Protein AF-A0A7S2JA52-F1 (afdb_monomer)

Foldseek 3Di:
DDPPVVVVVVVVVVVVVVVVVVVVVVLVVVCPDPVSVVVVLVVLVVVLVVVVVVVVPDDPVVCVVCVVVVVVSVVSNVVSVVVVVVVVVVVVVVVVLVVCLVPDPFLVPDDDPDVVVSVVVCVVCPPVRVVVRLQVVLCSQQVDRDPVSSVCVVVVDRNHPNVVVVVVVVD

pLDDT: mean 76.07, std 10.71, range [39.34, 93.81]

Structure (mmCIF, N/CA/C/O backbone):
data_AF-A0A7S2JA52-F1
#
_entry.id   AF-A0A7S2JA52-F1
#
loop_
_atom_site.group_PDB
_atom_site.id
_atom_site.type_symbol
_atom_site.label_atom_id
_atom_site.label_alt_id
_atom_site.label_comp_id
_atom_site.label_asym_id
_atom_site.label_entity_id
_atom_site.label_seq_id
_atom_site.pdbx_PDB_ins_code
_atom_site.Cartn_x
_atom_site.Cartn_y
_atom_site.Cartn_z
_atom_site.occupancy
_atom_site.B_iso_or_equiv
_atom_site.auth_seq_id
_atom_site.auth_comp_id
_atom_site.auth_asym_id
_atom_site.auth_atom_id
_atom_site.pdbx_PDB_model_num
ATOM 1 N N . GLY A 1 1 ? 44.136 6.779 -36.725 1.00 49.69 1 GLY A N 1
ATOM 2 C CA . GLY A 1 1 ? 43.195 5.666 -36.967 1.00 49.69 1 GLY A CA 1
ATOM 3 C C . GLY A 1 1 ? 42.962 4.954 -35.653 1.00 49.69 1 GLY A C 1
ATOM 4 O O . GLY A 1 1 ? 43.887 4.908 -34.865 1.00 49.69 1 GLY A O 1
ATOM 5 N N . LEU A 1 2 ? 41.787 4.449 -35.308 1.00 49.47 2 LEU A N 1
ATOM 6 C CA . LEU A 1 2 ? 40.484 4.461 -35.958 1.00 49.47 2 LEU A CA 1
ATOM 7 C C . LEU A 1 2 ? 39.514 5.189 -35.016 1.00 49.47 2 LEU A C 1
ATOM 9 O O . LEU A 1 2 ? 39.584 5.008 -33.803 1.00 49.47 2 LEU A O 1
ATOM 13 N N . TRP A 1 3 ? 38.619 6.006 -35.565 1.00 56.12 3 TRP A N 1
ATOM 14 C CA . TRP A 1 3 ? 37.449 6.476 -34.826 1.00 56.12 3 TRP A CA 1
ATOM 15 C C . TRP A 1 3 ? 36.644 5.220 -34.478 1.00 56.12 3 TRP A C 1
ATOM 17 O O . TRP A 1 3 ? 36.189 4.545 -35.396 1.00 56.12 3 TRP A O 1
ATOM 27 N N . ASN A 1 4 ? 36.579 4.828 -33.202 1.00 66.44 4 ASN A N 1
ATOM 28 C CA . ASN A 1 4 ? 35.824 3.647 -32.797 1.00 66.44 4 ASN A CA 1
ATOM 29 C C . ASN A 1 4 ? 34.347 4.055 -32.657 1.00 66.44 4 ASN A C 1
ATOM 31 O O . ASN A 1 4 ? 34.008 4.730 -31.681 1.00 66.44 4 ASN A O 1
ATOM 35 N N . PRO A 1 5 ? 33.469 3.705 -33.616 1.00 59.00 5 PRO A N 1
ATOM 36 C CA . PRO A 1 5 ? 32.084 4.172 -33.630 1.00 59.00 5 PRO A CA 1
ATOM 37 C C . PRO A 1 5 ? 31.275 3.689 -32.417 1.00 59.00 5 PRO A C 1
ATOM 39 O O . PRO A 1 5 ? 30.246 4.280 -32.102 1.00 59.00 5 PRO A O 1
ATOM 42 N N . THR A 1 6 ? 31.749 2.673 -31.686 1.00 60.12 6 THR A N 1
ATOM 43 C CA . THR A 1 6 ? 31.086 2.192 -30.467 1.00 60.12 6 THR A CA 1
ATOM 44 C C . THR A 1 6 ? 31.236 3.160 -29.289 1.00 60.12 6 THR A C 1
ATOM 46 O O . THR A 1 6 ? 30.323 3.274 -28.478 1.00 60.12 6 THR A O 1
ATOM 49 N N . ALA A 1 7 ? 32.327 3.933 -29.221 1.00 59.06 7 ALA A N 1
ATOM 50 C CA . ALA A 1 7 ? 32.588 4.842 -28.100 1.00 59.06 7 ALA A CA 1
ATOM 51 C C . ALA A 1 7 ? 31.608 6.031 -28.050 1.00 59.06 7 ALA A C 1
ATOM 53 O O . ALA A 1 7 ? 31.207 6.467 -26.973 1.00 59.06 7 ALA A O 1
ATOM 54 N N . GLY A 1 8 ? 31.180 6.534 -29.214 1.00 59.50 8 GLY A N 1
ATOM 55 C CA . GLY A 1 8 ? 30.131 7.556 -29.287 1.00 59.50 8 GLY A CA 1
ATOM 56 C C . GLY A 1 8 ? 28.759 7.006 -28.890 1.00 59.50 8 GLY A C 1
ATOM 57 O O . GLY A 1 8 ? 27.967 7.703 -28.260 1.00 59.50 8 GLY A O 1
ATOM 58 N N . PHE A 1 9 ? 28.499 5.737 -29.204 1.00 58.31 9 PHE A N 1
ATOM 59 C CA . PHE A 1 9 ? 27.229 5.074 -28.919 1.00 58.31 9 PHE A CA 1
ATOM 60 C C . PHE A 1 9 ? 27.025 4.816 -27.416 1.00 58.31 9 PHE A C 1
ATOM 62 O O . PHE A 1 9 ? 25.935 5.050 -26.889 1.00 58.31 9 PHE A O 1
ATOM 69 N N . ASP A 1 10 ? 28.083 4.428 -26.700 1.00 64.25 10 ASP A N 1
ATOM 70 C CA . ASP A 1 10 ? 28.041 4.228 -25.246 1.00 64.25 10 ASP A CA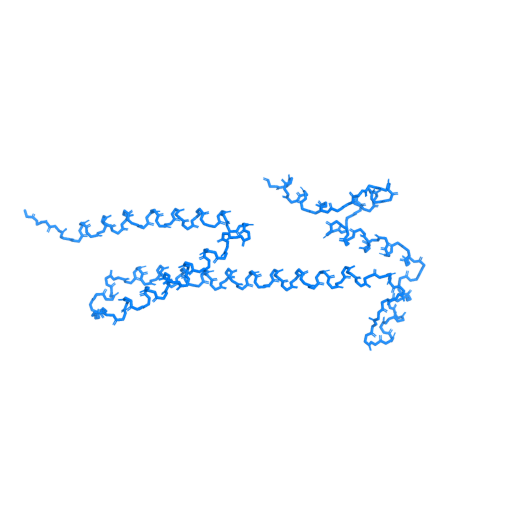 1
ATOM 71 C C . ASP A 1 10 ? 27.889 5.549 -24.474 1.00 64.25 10 ASP A C 1
ATOM 73 O O . ASP A 1 10 ? 27.152 5.612 -23.486 1.00 64.25 10 ASP A O 1
ATOM 77 N N . PHE A 1 11 ? 28.508 6.633 -24.956 1.00 69.56 11 PHE A N 1
ATOM 78 C CA . PHE A 1 11 ? 28.350 7.964 -24.362 1.00 69.56 11 PHE A CA 1
ATOM 79 C C . PHE A 1 11 ? 26.907 8.466 -24.473 1.00 69.56 11 PHE A C 1
ATOM 81 O O . PHE A 1 11 ? 26.322 8.919 -23.490 1.00 69.56 11 PHE A O 1
ATOM 88 N N . VAL A 1 12 ? 26.302 8.321 -25.655 1.00 66.44 12 VAL A N 1
ATOM 89 C CA . VAL A 1 12 ? 24.903 8.690 -25.899 1.00 66.44 12 VAL A CA 1
ATOM 90 C C . VAL A 1 12 ? 23.968 7.901 -24.974 1.00 66.44 12 VAL A C 1
ATOM 92 O O . VAL A 1 12 ? 23.107 8.493 -24.326 1.00 66.44 12 VAL A O 1
ATOM 95 N N . ARG A 1 13 ? 24.173 6.585 -24.822 1.00 65.75 13 ARG A N 1
ATOM 96 C CA . ARG A 1 13 ? 23.375 5.751 -23.904 1.00 65.75 13 ARG A CA 1
ATOM 97 C C . ARG A 1 13 ? 23.489 6.209 -22.449 1.00 65.75 13 ARG A C 1
ATOM 99 O O . ARG A 1 13 ? 22.467 6.324 -21.776 1.00 65.75 13 ARG A O 1
ATOM 106 N N . LEU A 1 14 ? 24.694 6.512 -21.969 1.00 70.88 14 LEU A N 1
ATOM 107 C CA . LEU A 1 14 ? 24.919 6.925 -20.580 1.00 70.88 14 LEU A CA 1
ATOM 108 C C . LEU A 1 14 ? 24.287 8.294 -20.269 1.00 70.88 14 LEU A C 1
ATOM 110 O O . LEU A 1 14 ? 23.678 8.469 -19.212 1.00 70.88 14 LEU A O 1
ATOM 114 N N . VAL A 1 15 ? 24.361 9.232 -21.220 1.00 75.31 15 VAL A N 1
ATOM 115 C CA . VAL A 1 15 ? 23.763 10.572 -21.107 1.00 75.31 15 VAL A CA 1
ATOM 116 C C . VAL A 1 15 ? 22.238 10.517 -21.006 1.00 75.31 15 VAL A C 1
ATOM 118 O O . VAL A 1 15 ? 21.668 11.323 -20.279 1.00 75.31 15 VAL A O 1
ATOM 121 N N . TYR A 1 16 ? 21.569 9.571 -21.671 1.00 73.06 16 TYR A N 1
ATOM 122 C CA . TYR A 1 16 ? 20.110 9.423 -21.573 1.00 73.06 16 TYR A CA 1
ATOM 123 C C . TYR A 1 16 ? 19.657 8.529 -20.414 1.00 73.06 16 TYR A C 1
ATOM 125 O O . TYR A 1 16 ? 18.567 8.728 -19.877 1.00 73.06 16 TYR A O 1
ATOM 133 N N . PHE A 1 17 ? 20.486 7.576 -19.985 1.00 71.19 17 PHE A N 1
ATOM 134 C CA . PHE A 1 17 ? 20.130 6.638 -18.921 1.00 71.19 17 PHE A CA 1
ATOM 135 C C . PHE A 1 17 ? 20.120 7.291 -17.531 1.00 71.19 17 PHE A C 1
ATOM 137 O O . PHE A 1 17 ? 19.204 7.058 -16.745 1.00 71.19 17 PHE A O 1
ATOM 144 N N . ILE A 1 18 ? 21.096 8.154 -17.228 1.00 75.94 18 ILE A N 1
ATOM 145 C CA . ILE A 1 18 ? 21.203 8.812 -15.912 1.00 75.94 18 ILE A CA 1
ATOM 146 C C . ILE A 1 18 ? 19.999 9.736 -15.617 1.00 75.94 18 ILE A C 1
ATOM 148 O O . ILE A 1 18 ? 19.404 9.597 -14.546 1.00 75.94 18 ILE A O 1
ATOM 152 N N . PRO A 1 19 ? 19.569 10.633 -16.530 1.00 78.31 19 PRO A N 1
ATOM 153 C CA . PRO A 1 19 ? 18.384 11.466 -16.323 1.00 78.31 19 PRO A CA 1
ATOM 154 C C . PRO A 1 19 ? 17.100 10.647 -16.214 1.00 78.31 19 PRO A C 1
ATOM 156 O O . PRO A 1 19 ? 16.217 11.003 -15.440 1.00 78.31 19 PRO A O 1
ATOM 159 N N . LEU A 1 20 ? 17.001 9.542 -16.960 1.00 74.69 20 LEU A N 1
ATOM 160 C CA . LEU A 1 20 ? 15.853 8.643 -16.902 1.00 74.69 20 LEU A CA 1
ATOM 161 C C . LEU A 1 20 ? 15.745 7.977 -15.522 1.00 74.69 20 LEU A C 1
ATOM 163 O O . LEU A 1 20 ? 14.675 7.975 -14.919 1.00 74.69 20 LEU A O 1
ATOM 167 N N . MET A 1 21 ? 16.861 7.482 -14.982 1.00 75.12 21 MET A N 1
ATOM 168 C CA . MET A 1 21 ? 16.917 6.922 -13.628 1.00 75.12 21 MET A CA 1
ATOM 169 C C . MET A 1 21 ? 16.610 7.974 -12.554 1.00 75.12 21 MET A C 1
ATOM 171 O O . MET A 1 21 ? 1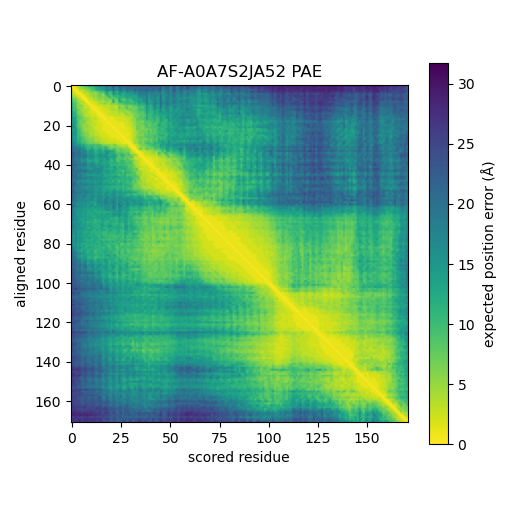5.863 7.696 -11.616 1.00 75.12 21 MET A O 1
ATOM 175 N N . ALA A 1 22 ? 17.133 9.195 -12.704 1.00 77.31 22 ALA A N 1
ATOM 176 C CA . ALA A 1 22 ? 16.831 10.304 -11.800 1.00 77.31 22 ALA A CA 1
ATOM 177 C C . ALA A 1 22 ? 15.343 10.690 -11.843 1.00 77.31 22 ALA A C 1
ATOM 179 O O . ALA A 1 22 ? 14.736 10.927 -10.800 1.00 77.31 22 ALA A O 1
ATOM 180 N N . LEU A 1 23 ? 14.731 10.691 -13.031 1.00 78.75 23 LEU A N 1
ATOM 181 C CA . LEU A 1 23 ? 13.297 10.904 -13.196 1.00 78.75 23 LEU A CA 1
ATOM 182 C C . LEU A 1 23 ? 12.495 9.810 -12.485 1.00 78.75 23 LEU A C 1
ATOM 184 O O . LEU A 1 23 ? 11.584 10.139 -11.735 1.00 78.75 23 LEU A O 1
ATOM 188 N N . PHE A 1 24 ? 12.849 8.531 -12.644 1.00 70.69 24 PHE A N 1
ATOM 189 C CA . PHE A 1 24 ? 12.175 7.438 -11.932 1.00 70.69 24 PHE A CA 1
ATOM 190 C C . PHE A 1 24 ? 12.294 7.559 -10.409 1.00 70.69 24 PHE A C 1
ATOM 192 O O . PHE A 1 24 ? 11.301 7.362 -9.710 1.00 70.69 24 PHE A O 1
ATOM 199 N N . ALA A 1 25 ? 13.462 7.945 -9.892 1.00 73.75 25 ALA A N 1
ATOM 200 C CA . ALA A 1 25 ? 13.648 8.192 -8.463 1.00 73.75 25 ALA A CA 1
ATOM 201 C C . ALA A 1 25 ? 12.771 9.352 -7.960 1.00 73.75 25 ALA A C 1
ATOM 203 O O . ALA A 1 25 ? 12.152 9.251 -6.902 1.00 73.75 25 ALA A O 1
ATOM 204 N N . LEU A 1 26 ? 12.654 10.433 -8.737 1.00 78.00 26 LEU A N 1
ATOM 205 C CA . LEU A 1 26 ? 11.757 11.543 -8.412 1.00 78.00 26 LEU A CA 1
ATOM 206 C C . LEU A 1 26 ? 10.289 11.105 -8.451 1.00 78.00 26 LEU A C 1
ATOM 208 O O . LEU A 1 26 ? 9.542 11.390 -7.520 1.00 78.00 26 LEU A O 1
ATOM 212 N N . LEU A 1 27 ? 9.871 10.369 -9.482 1.00 70.06 27 LEU A N 1
ATOM 213 C CA . LEU A 1 27 ? 8.505 9.852 -9.587 1.00 70.06 27 LEU A CA 1
ATOM 214 C C . LEU A 1 27 ? 8.156 8.903 -8.431 1.00 70.06 27 LEU A C 1
ATOM 216 O O . LEU A 1 27 ? 7.028 8.952 -7.947 1.00 70.06 27 LEU A O 1
ATOM 220 N N . TRP A 1 28 ? 9.117 8.115 -7.939 1.00 69.25 28 TRP A N 1
ATOM 221 C CA . TRP A 1 28 ? 8.958 7.291 -6.737 1.00 69.25 28 TRP A CA 1
ATOM 222 C C . TRP A 1 28 ? 8.702 8.140 -5.483 1.00 69.25 28 TRP A C 1
ATOM 224 O O . TRP A 1 28 ? 7.764 7.866 -4.738 1.00 69.25 28 TRP A O 1
ATOM 234 N N . ILE A 1 29 ? 9.446 9.237 -5.295 1.00 73.12 29 ILE A N 1
ATOM 235 C CA . ILE A 1 29 ? 9.215 10.189 -4.190 1.00 73.12 29 ILE A CA 1
ATOM 236 C C . ILE A 1 29 ? 7.807 10.805 -4.283 1.00 73.12 29 ILE A C 1
ATOM 238 O O . ILE A 1 29 ? 7.113 10.956 -3.276 1.00 73.12 29 ILE A O 1
ATOM 242 N N . PHE A 1 30 ? 7.351 11.121 -5.497 1.00 68.31 30 PHE A N 1
ATOM 243 C CA . PHE A 1 30 ? 6.033 11.711 -5.733 1.00 68.31 30 PHE A CA 1
ATOM 244 C C . PHE A 1 30 ? 4.885 10.693 -5.798 1.00 68.31 30 PHE A C 1
ATOM 246 O O . PHE A 1 30 ? 3.727 11.107 -5.879 1.00 68.31 30 PHE A O 1
ATOM 253 N N . GLN A 1 31 ? 5.146 9.384 -5.721 1.00 64.69 31 GLN A N 1
ATOM 254 C CA . GLN A 1 31 ? 4.118 8.336 -5.803 1.00 64.69 31 GLN A CA 1
ATOM 255 C C . GLN A 1 31 ? 3.126 8.378 -4.627 1.00 64.69 31 GLN A C 1
ATOM 257 O O . GLN A 1 31 ? 1.993 7.914 -4.752 1.00 64.69 31 GLN A O 1
ATOM 262 N N . ASN A 1 32 ? 3.505 9.010 -3.511 1.00 62.22 32 ASN A N 1
ATOM 263 C CA . ASN A 1 32 ? 2.630 9.197 -2.353 1.00 62.22 32 ASN A CA 1
ATOM 264 C C . ASN A 1 32 ? 1.465 10.174 -2.589 1.00 62.22 32 ASN A C 1
ATOM 266 O O . ASN A 1 32 ? 0.566 10.273 -1.751 1.00 62.22 32 ASN A O 1
ATOM 270 N N . TRP A 1 33 ? 1.440 10.906 -3.707 1.00 72.12 33 TRP A N 1
ATOM 271 C CA . TRP A 1 33 ? 0.330 11.797 -4.039 1.00 72.12 33 TRP A CA 1
ATOM 272 C C . TRP A 1 33 ? -0.677 11.111 -4.976 1.00 72.12 33 TRP A C 1
ATOM 274 O O . TRP A 1 33 ? -0.354 10.494 -5.987 1.00 72.12 33 TRP A O 1
ATOM 284 N N . ARG A 1 34 ? -1.965 11.208 -4.628 1.00 62.25 34 ARG A N 1
ATOM 285 C CA . ARG A 1 34 ? -3.048 10.439 -5.272 1.00 62.25 34 ARG A CA 1
ATOM 286 C C . ARG A 1 34 ? -3.239 10.751 -6.766 1.00 62.25 34 ARG A C 1
ATOM 288 O O . ARG A 1 34 ? -3.695 9.891 -7.509 1.00 62.25 34 ARG A O 1
ATOM 295 N N . LEU A 1 35 ? -2.926 11.979 -7.186 1.00 62.31 35 LEU A N 1
ATOM 296 C CA . LEU A 1 35 ? -3.036 12.435 -8.579 1.00 62.31 35 LEU A CA 1
ATOM 297 C C . LEU A 1 35 ? -1.791 12.097 -9.406 1.00 62.31 35 LEU A C 1
ATOM 299 O O . LEU A 1 35 ? -1.906 11.780 -10.587 1.00 62.31 35 LEU A O 1
ATOM 303 N N . THR A 1 36 ? -0.609 12.128 -8.791 1.00 63.50 36 THR 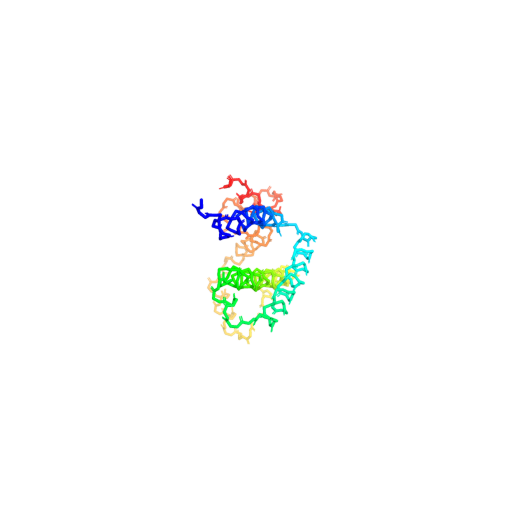A N 1
ATOM 304 C CA . THR A 1 36 ? 0.647 11.796 -9.468 1.00 63.50 36 THR A CA 1
ATOM 305 C C . THR A 1 36 ? 0.728 10.303 -9.756 1.00 63.50 36 THR A C 1
ATOM 307 O O . THR A 1 36 ? 1.148 9.949 -10.850 1.00 63.50 36 THR A O 1
ATOM 310 N N . SER A 1 37 ? 0.241 9.424 -8.869 1.00 64.31 37 SER A N 1
ATOM 311 C CA . SER A 1 37 ? 0.274 7.973 -9.122 1.00 64.31 37 SER A CA 1
ATOM 312 C C . SER A 1 37 ? -0.520 7.561 -10.367 1.00 64.31 37 SER A C 1
ATOM 314 O O . SER A 1 37 ? -0.086 6.696 -11.120 1.00 64.31 37 SER A O 1
ATOM 316 N N . LEU A 1 38 ? -1.641 8.231 -10.647 1.00 66.38 38 LEU A N 1
ATOM 317 C CA . LEU A 1 38 ? -2.489 7.939 -11.803 1.00 66.38 38 LEU A CA 1
ATOM 318 C C . LEU A 1 38 ? -1.813 8.368 -13.115 1.00 66.38 38 LEU A C 1
ATOM 320 O O . LEU A 1 38 ? -1.800 7.614 -14.087 1.00 66.38 38 LEU A O 1
ATOM 324 N N . VAL A 1 39 ? -1.183 9.547 -13.124 1.00 69.19 39 VAL A N 1
ATOM 325 C CA . VAL A 1 39 ? -0.418 10.054 -14.276 1.00 69.19 39 VAL A CA 1
ATOM 326 C C . VAL A 1 39 ? 0.844 9.219 -14.512 1.00 69.19 39 VAL A C 1
ATOM 328 O O . VAL A 1 39 ? 1.140 8.880 -15.655 1.00 69.19 39 VAL A O 1
ATOM 331 N N . ILE A 1 40 ? 1.546 8.832 -13.444 1.00 68.94 40 ILE A N 1
ATOM 332 C CA . ILE A 1 40 ? 2.739 7.973 -13.493 1.00 68.94 40 ILE A CA 1
ATOM 333 C C . ILE A 1 40 ? 2.385 6.575 -14.008 1.00 68.94 40 ILE A C 1
ATOM 335 O O . ILE A 1 40 ? 3.087 6.036 -14.861 1.00 68.94 40 ILE A O 1
ATOM 339 N N . ASN A 1 41 ? 1.270 5.996 -13.560 1.00 68.38 41 ASN A N 1
ATOM 340 C CA . ASN A 1 41 ? 0.842 4.686 -14.047 1.00 68.38 41 ASN A CA 1
ATOM 341 C C . ASN A 1 41 ? 0.413 4.748 -15.517 1.00 68.38 41 ASN A C 1
ATOM 343 O O . ASN A 1 41 ? 0.750 3.851 -16.286 1.00 68.38 41 ASN A O 1
ATOM 347 N N . SER A 1 42 ? -0.256 5.827 -15.928 1.00 69.19 42 SER A N 1
ATOM 348 C CA . SER A 1 42 ? -0.661 6.035 -17.325 1.00 69.19 42 SER A CA 1
ATOM 349 C C . SER A 1 42 ? 0.548 6.195 -18.252 1.00 69.19 42 SER A C 1
ATOM 351 O O . SER A 1 42 ? 0.597 5.591 -19.325 1.00 69.19 42 SER A O 1
ATOM 353 N N . SER A 1 43 ? 1.554 6.969 -17.830 1.00 69.94 43 SER A N 1
ATOM 354 C CA . SER A 1 43 ? 2.786 7.142 -18.602 1.00 69.94 43 SER A CA 1
ATOM 355 C C . SER A 1 43 ? 3.620 5.861 -18.633 1.00 69.94 43 SER A C 1
ATOM 357 O O . SER A 1 43 ? 4.155 5.528 -19.686 1.00 69.94 43 SER A O 1
ATOM 359 N N . GLY A 1 44 ? 3.659 5.088 -17.542 1.00 70.12 44 GLY A N 1
ATOM 360 C CA . GLY A 1 44 ? 4.322 3.783 -17.479 1.00 70.12 44 GLY A CA 1
ATOM 361 C C . GLY A 1 44 ? 3.766 2.770 -18.485 1.00 70.12 44 GLY A C 1
ATOM 362 O O . GLY A 1 44 ? 4.538 2.129 -19.202 1.00 70.12 44 GLY A O 1
ATOM 363 N N . VAL A 1 45 ? 2.439 2.674 -18.614 1.00 68.88 45 VAL A N 1
ATOM 364 C CA . VAL A 1 45 ? 1.779 1.794 -19.600 1.00 68.88 45 VAL A CA 1
ATOM 365 C C . VAL A 1 45 ? 2.086 2.229 -21.032 1.00 68.88 45 VAL A C 1
ATOM 367 O O . VAL A 1 45 ? 2.427 1.398 -21.875 1.00 68.88 45 VAL A O 1
ATOM 370 N N . PHE A 1 46 ? 2.009 3.530 -21.316 1.00 72.00 46 PHE A N 1
ATOM 371 C CA . PHE A 1 46 ? 2.284 4.054 -22.654 1.00 72.00 46 PHE A CA 1
ATOM 372 C C . PHE A 1 46 ? 3.749 3.833 -23.060 1.00 72.00 46 PHE A C 1
ATOM 374 O O . PHE A 1 46 ? 4.042 3.346 -24.151 1.00 72.00 46 PHE A O 1
ATOM 381 N N . SER A 1 47 ? 4.660 4.127 -22.134 1.00 71.62 47 SER A N 1
ATOM 382 C CA . SER A 1 47 ? 6.106 3.977 -22.282 1.00 71.62 47 SER A CA 1
ATOM 383 C C . SER A 1 47 ? 6.486 2.509 -22.537 1.00 71.62 47 SER A C 1
ATOM 385 O O . SER A 1 47 ? 7.154 2.199 -23.523 1.00 71.62 47 SER A O 1
ATOM 387 N N . SER A 1 48 ? 5.983 1.579 -21.714 1.00 68.00 48 SER A N 1
ATOM 388 C CA . SER A 1 48 ? 6.272 0.139 -21.846 1.00 68.00 48 SER A CA 1
ATOM 389 C C . SER A 1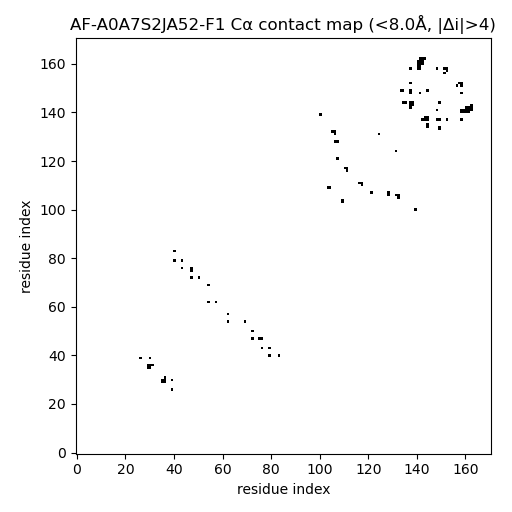 48 ? 5.687 -0.477 -23.120 1.00 68.00 48 SER A C 1
ATOM 391 O O . SER A 1 48 ? 6.347 -1.285 -23.775 1.00 68.00 48 SER A O 1
ATOM 393 N N . SER A 1 49 ? 4.493 -0.042 -23.528 1.00 71.75 49 SER A N 1
ATOM 394 C CA . SER A 1 49 ? 3.866 -0.481 -24.781 1.00 71.75 49 SER A CA 1
ATOM 395 C C . SER A 1 49 ? 4.657 -0.012 -26.007 1.00 71.75 49 SER A C 1
ATOM 397 O O . SER A 1 49 ? 4.889 -0.790 -26.932 1.00 71.75 49 SER A O 1
ATOM 399 N N . PHE A 1 50 ? 5.133 1.238 -26.004 1.00 72.38 50 PHE A N 1
ATOM 400 C CA . PHE A 1 50 ? 5.964 1.780 -27.082 1.00 72.38 50 PHE A CA 1
ATOM 401 C C . PHE A 1 50 ? 7.320 1.061 -27.188 1.00 72.38 50 PHE A C 1
ATOM 403 O O . PHE A 1 50 ? 7.797 0.767 -28.289 1.00 72.38 50 PHE A O 1
ATOM 410 N N . ALA A 1 51 ? 7.920 0.707 -26.050 1.00 67.12 51 ALA A N 1
ATOM 411 C CA . ALA A 1 51 ? 9.163 -0.053 -26.013 1.00 67.12 51 ALA A CA 1
ATOM 412 C C . ALA A 1 51 ? 8.997 -1.457 -26.612 1.00 67.12 51 ALA A C 1
ATOM 414 O O . ALA A 1 51 ? 9.785 -1.848 -27.469 1.00 67.12 51 ALA A O 1
ATOM 415 N N . LEU A 1 52 ? 7.932 -2.179 -26.252 1.00 65.69 52 LEU A N 1
ATOM 416 C CA . LEU A 1 52 ? 7.647 -3.498 -26.822 1.00 65.69 52 LEU A CA 1
ATOM 417 C C . LEU A 1 52 ? 7.480 -3.434 -28.343 1.00 65.69 52 LEU A C 1
ATOM 419 O O . LEU A 1 52 ? 8.123 -4.203 -29.056 1.00 65.69 52 LEU A O 1
ATOM 423 N N . VAL A 1 53 ? 6.704 -2.475 -28.856 1.00 74.94 53 VAL A N 1
ATOM 424 C CA . VAL A 1 53 ? 6.518 -2.301 -30.307 1.00 74.94 53 VAL A CA 1
ATOM 425 C C . VAL A 1 53 ? 7.845 -1.993 -30.999 1.00 74.94 53 VAL A C 1
ATOM 427 O O . VAL A 1 53 ? 8.159 -2.615 -32.012 1.00 74.94 53 VAL A O 1
ATOM 430 N N . SER A 1 54 ? 8.667 -1.105 -30.438 1.00 68.00 54 SER A N 1
ATOM 431 C CA . SER A 1 54 ? 9.959 -0.766 -31.051 1.00 68.00 54 SER A CA 1
ATOM 432 C C . SER A 1 54 ? 10.960 -1.926 -31.050 1.00 68.00 54 SER A C 1
ATOM 434 O O . SER A 1 54 ? 11.761 -2.014 -31.972 1.00 68.00 54 SER A O 1
ATOM 436 N N . THR A 1 55 ? 10.882 -2.867 -30.101 1.00 68.62 55 THR A N 1
ATOM 437 C CA . THR A 1 55 ? 11.734 -4.074 -30.122 1.00 68.62 55 THR A CA 1
ATOM 438 C C . THR A 1 55 ? 11.335 -5.101 -31.186 1.00 68.62 55 THR A C 1
ATOM 440 O O . THR A 1 55 ? 12.162 -5.925 -31.571 1.00 68.62 55 THR A O 1
ATOM 443 N N . THR A 1 56 ? 10.099 -5.058 -31.704 1.00 68.25 56 THR A N 1
ATOM 444 C CA . THR A 1 56 ? 9.642 -6.005 -32.744 1.00 68.25 56 THR A CA 1
ATOM 445 C C . THR A 1 56 ? 10.185 -5.705 -34.140 1.00 68.25 56 THR A C 1
ATOM 447 O O . THR A 1 56 ? 10.107 -6.563 -35.016 1.00 68.25 56 THR A O 1
ATOM 450 N N . THR A 1 57 ? 10.756 -4.518 -34.358 1.00 75.12 57 THR A N 1
ATOM 451 C CA . THR A 1 57 ? 11.304 -4.108 -35.660 1.00 75.12 57 THR A CA 1
ATOM 452 C C . THR A 1 57 ? 12.805 -4.360 -35.796 1.00 75.12 57 THR A C 1
ATOM 454 O O . THR A 1 57 ? 13.381 -4.028 -36.828 1.00 75.12 57 THR A O 1
ATOM 457 N N . TRP A 1 58 ? 13.454 -4.929 -34.776 1.00 73.50 58 TRP A N 1
ATOM 458 C CA . TRP A 1 58 ? 14.905 -5.108 -34.757 1.00 73.50 58 TRP A CA 1
ATOM 459 C C . TRP A 1 58 ? 15.335 -6.419 -35.412 1.00 73.50 58 TRP A C 1
ATOM 461 O O . TRP A 1 58 ? 14.749 -7.478 -35.177 1.00 73.50 58 TRP A O 1
ATOM 471 N N . GLU A 1 59 ? 16.411 -6.367 -36.197 1.00 80.75 59 GLU A N 1
ATOM 472 C CA . GLU A 1 59 ? 17.065 -7.575 -36.690 1.00 80.75 59 GLU A CA 1
ATOM 473 C C . GLU A 1 59 ? 17.778 -8.316 -35.542 1.00 80.75 59 GLU A C 1
ATOM 475 O O . GLU A 1 59 ? 18.148 -7.743 -34.515 1.00 80.75 59 GLU A O 1
ATOM 480 N N . LYS A 1 60 ? 18.006 -9.629 -35.697 1.00 72.62 60 LYS A N 1
ATOM 481 C CA . LYS A 1 60 ? 18.580 -10.479 -34.630 1.00 72.62 60 LYS A CA 1
ATOM 482 C C . LYS A 1 60 ? 19.949 -9.994 -34.126 1.00 72.62 60 LYS A C 1
ATOM 484 O O . LYS A 1 60 ? 20.264 -10.198 -32.956 1.00 72.62 60 LYS A O 1
ATOM 489 N N . ALA A 1 61 ? 20.752 -9.379 -34.996 1.00 67.00 61 ALA A N 1
ATOM 490 C CA . ALA A 1 61 ? 22.058 -8.824 -34.640 1.00 67.00 61 ALA A CA 1
ATOM 491 C C . ALA A 1 61 ? 21.933 -7.581 -33.739 1.00 67.00 61 ALA A C 1
ATOM 493 O O . ALA A 1 61 ? 22.694 -7.434 -32.781 1.00 67.00 61 ALA A O 1
ATOM 494 N N . ASP A 1 62 ? 20.916 -6.751 -33.977 1.00 73.75 62 ASP A N 1
ATOM 495 C CA . ASP A 1 62 ? 20.633 -5.565 -33.169 1.00 73.75 62 ASP A CA 1
ATOM 496 C C . ASP A 1 62 ? 20.073 -5.935 -31.794 1.00 73.75 62 ASP A C 1
ATOM 498 O O . ASP A 1 62 ? 20.326 -5.241 -30.809 1.00 73.75 62 ASP A O 1
ATOM 502 N N . LEU A 1 63 ? 19.373 -7.066 -31.683 1.00 70.62 63 LEU A N 1
ATOM 503 C CA . LEU A 1 63 ? 18.815 -7.525 -30.412 1.00 70.62 63 LEU A CA 1
ATOM 504 C C . LEU A 1 63 ? 19.903 -7.761 -29.350 1.00 70.62 63 LEU A C 1
ATOM 506 O O . LEU A 1 63 ? 19.749 -7.328 -28.210 1.00 70.62 63 LEU A O 1
ATOM 510 N N . LEU A 1 64 ? 21.024 -8.395 -29.722 1.00 76.12 64 LEU A N 1
ATOM 511 C CA . LEU A 1 64 ? 22.128 -8.680 -28.794 1.00 76.12 64 LEU A CA 1
ATOM 512 C C . LEU A 1 64 ? 22.809 -7.398 -28.299 1.00 76.12 64 LEU A C 1
ATOM 514 O O . LEU A 1 64 ? 23.094 -7.273 -27.108 1.00 76.12 64 LEU A O 1
ATOM 518 N N . LEU A 1 65 ? 23.016 -6.419 -29.186 1.00 80.38 65 LEU A N 1
ATOM 519 C CA . LEU A 1 65 ? 23.649 -5.139 -28.844 1.00 80.38 65 LEU A CA 1
ATOM 520 C C . LEU A 1 65 ? 22.762 -4.253 -27.949 1.00 80.38 65 LEU A C 1
ATOM 522 O O . LEU A 1 65 ? 23.239 -3.312 -27.303 1.00 80.38 65 LEU A O 1
ATOM 526 N N . ASN A 1 66 ? 21.459 -4.533 -27.926 1.00 76.62 66 ASN A N 1
ATOM 527 C CA . ASN A 1 66 ? 20.459 -3.787 -27.176 1.00 76.62 66 ASN A CA 1
ATOM 528 C C . ASN A 1 66 ? 19.834 -4.587 -26.015 1.00 76.62 66 ASN A C 1
ATOM 530 O O . ASN A 1 66 ? 18.911 -4.092 -25.366 1.00 76.62 66 ASN A O 1
ATOM 534 N N . LEU A 1 67 ? 20.362 -5.771 -25.684 1.00 77.69 67 LEU A N 1
ATOM 535 C CA . LEU A 1 67 ? 19.937 -6.560 -24.518 1.00 77.69 67 LEU A CA 1
ATOM 536 C C . LEU A 1 67 ? 19.842 -5.748 -23.210 1.00 77.69 67 LEU A C 1
ATOM 538 O O . LEU A 1 67 ? 18.845 -5.911 -22.507 1.00 77.69 67 LEU A O 1
ATOM 542 N N . PRO A 1 68 ? 20.788 -4.841 -22.873 1.00 77.38 68 PRO A N 1
ATOM 543 C CA . PRO A 1 68 ? 20.678 -4.027 -21.659 1.00 77.38 68 PRO A CA 1
ATOM 544 C C . PRO A 1 68 ? 19.444 -3.121 -21.654 1.00 77.38 68 PRO A C 1
ATOM 546 O O . PRO A 1 68 ? 18.814 -2.932 -20.616 1.00 77.38 68 PRO A O 1
ATOM 549 N N . PHE A 1 69 ? 19.074 -2.588 -22.821 1.00 75.81 69 PHE A N 1
ATOM 550 C CA . PHE A 1 69 ? 17.885 -1.758 -22.974 1.00 75.81 69 PHE A CA 1
ATOM 551 C C . PHE A 1 69 ? 16.621 -2.596 -22.774 1.00 75.81 69 PHE A C 1
ATOM 553 O O . PHE A 1 69 ? 15.782 -2.242 -21.951 1.00 75.81 69 PHE A O 1
ATOM 560 N N . VAL A 1 70 ? 16.525 -3.750 -23.444 1.00 77.81 70 VAL A N 1
ATOM 561 C CA . VAL A 1 70 ? 15.397 -4.687 -23.286 1.00 77.81 70 VAL A CA 1
ATOM 562 C C . VAL A 1 70 ? 15.244 -5.128 -21.827 1.00 77.81 70 VAL A C 1
ATOM 564 O O . VAL A 1 70 ? 14.137 -5.109 -21.291 1.00 77.81 70 VAL A O 1
ATOM 567 N N . TYR A 1 71 ? 16.350 -5.463 -21.157 1.00 78.94 71 TYR A N 1
ATOM 568 C CA . TYR A 1 71 ? 16.348 -5.848 -19.746 1.00 78.94 71 TYR A CA 1
ATOM 569 C C . TYR A 1 71 ? 15.872 -4.708 -18.841 1.00 78.94 71 TYR A C 1
ATOM 571 O O . TYR A 1 71 ? 15.005 -4.918 -17.995 1.00 78.94 71 TYR A O 1
ATOM 579 N N . SER A 1 72 ? 16.386 -3.490 -19.046 1.00 76.56 72 SER A N 1
ATOM 580 C CA . SER A 1 72 ? 15.956 -2.311 -18.288 1.00 76.56 72 SER A CA 1
ATOM 581 C C . SER A 1 72 ? 14.450 -2.081 -18.416 1.00 76.56 72 SER A C 1
ATOM 583 O O . SER A 1 72 ? 13.780 -1.837 -17.417 1.00 76.56 72 SER A O 1
ATOM 585 N N . TRP A 1 73 ? 13.902 -2.205 -19.626 1.00 77.31 73 TRP A N 1
ATOM 586 C CA . TRP A 1 73 ? 12.465 -2.072 -19.860 1.00 77.31 73 TRP A CA 1
ATOM 587 C C . TRP A 1 73 ? 11.645 -3.174 -19.202 1.00 77.31 73 TRP A C 1
ATOM 589 O O . TRP A 1 73 ? 10.623 -2.880 -18.581 1.00 77.31 73 TRP A O 1
ATOM 599 N N . GLY A 1 74 ? 12.105 -4.424 -19.291 1.00 79.25 74 GLY A N 1
ATOM 600 C CA . GLY A 1 74 ? 11.479 -5.548 -18.600 1.00 79.25 74 GLY A CA 1
ATOM 601 C C . GLY A 1 74 ? 11.406 -5.317 -17.089 1.00 79.25 74 GLY A C 1
ATOM 602 O O . GLY A 1 74 ? 10.352 -5.505 -16.487 1.00 79.25 74 GLY A O 1
ATOM 603 N N . MET A 1 75 ? 12.487 -4.817 -16.484 1.00 78.88 75 MET A N 1
ATOM 604 C CA . MET A 1 75 ? 12.522 -4.482 -15.057 1.00 78.88 75 MET A CA 1
ATOM 605 C C . MET A 1 75 ? 11.554 -3.346 -14.703 1.00 78.88 75 MET A C 1
ATOM 607 O O . MET A 1 75 ? 10.819 -3.465 -13.723 1.00 78.88 75 MET A O 1
ATOM 611 N N . CYS A 1 76 ? 11.486 -2.281 -15.511 1.00 77.56 76 CYS A N 1
ATOM 612 C CA . CYS A 1 76 ? 10.508 -1.202 -15.320 1.00 77.56 76 CYS A CA 1
ATOM 613 C C . CYS A 1 76 ? 9.062 -1.714 -15.390 1.00 77.56 76 CYS A C 1
ATOM 615 O O . CYS A 1 76 ? 8.218 -1.294 -14.600 1.00 77.56 76 CYS A O 1
ATOM 617 N N . PHE A 1 77 ? 8.775 -2.637 -16.310 1.00 78.62 77 PHE A N 1
ATOM 618 C CA . PHE A 1 77 ? 7.450 -3.234 -16.453 1.00 78.62 77 PHE A CA 1
ATOM 619 C C . PHE A 1 77 ? 7.069 -4.099 -15.243 1.00 78.62 77 PHE A C 1
ATOM 621 O O . PHE A 1 77 ? 5.974 -3.955 -14.702 1.00 78.62 77 PHE A O 1
ATOM 628 N N . VAL A 1 78 ? 7.985 -4.946 -14.762 1.00 81.12 78 VAL A N 1
ATOM 629 C CA . VAL A 1 78 ? 7.767 -5.756 -13.550 1.00 81.12 78 VAL A CA 1
ATOM 630 C C . VAL A 1 78 ? 7.556 -4.869 -12.323 1.00 81.12 78 VAL A C 1
ATOM 632 O O . VAL A 1 78 ? 6.630 -5.106 -11.548 1.00 81.12 78 VAL A O 1
ATOM 635 N N . PHE A 1 79 ? 8.372 -3.823 -12.164 1.00 79.88 79 PHE A N 1
ATOM 636 C CA . PHE A 1 79 ? 8.203 -2.843 -11.092 1.00 79.88 79 PHE A CA 1
ATOM 637 C C . PHE A 1 79 ? 6.817 -2.186 -11.137 1.00 79.88 79 PHE A C 1
ATOM 639 O O . PHE A 1 79 ? 6.160 -2.072 -10.105 1.00 79.88 79 PHE A O 1
ATOM 646 N N . TRP A 1 80 ? 6.343 -1.807 -12.328 1.00 81.44 80 TRP A N 1
ATOM 647 C CA . TRP A 1 80 ? 5.010 -1.231 -12.500 1.00 81.44 80 TRP A CA 1
ATOM 648 C C . TRP A 1 80 ? 3.893 -2.197 -12.077 1.00 81.44 80 TRP A C 1
ATOM 650 O O . TRP A 1 80 ? 2.990 -1.789 -11.349 1.00 81.44 80 TRP A O 1
ATOM 660 N N . ILE A 1 81 ? 3.976 -3.480 -12.455 1.00 80.94 81 ILE A N 1
ATOM 661 C CA . ILE A 1 81 ? 3.006 -4.501 -12.016 1.00 80.94 81 ILE A CA 1
ATOM 662 C C . ILE A 1 81 ? 2.982 -4.602 -10.487 1.00 80.94 81 ILE A C 1
ATOM 664 O O . ILE A 1 81 ? 1.905 -4.620 -9.891 1.00 80.94 81 ILE A O 1
ATOM 668 N N . ALA A 1 82 ? 4.155 -4.656 -9.852 1.00 83.44 82 ALA A N 1
ATOM 669 C CA . ALA A 1 82 ? 4.256 -4.732 -8.397 1.00 83.44 82 ALA A CA 1
ATOM 670 C C . ALA A 1 82 ? 3.643 -3.492 -7.720 1.00 83.44 82 ALA A C 1
ATOM 672 O O . ALA A 1 82 ? 2.842 -3.622 -6.796 1.00 83.44 82 ALA A O 1
ATOM 673 N N . ALA A 1 83 ? 3.946 -2.297 -8.233 1.00 79.62 83 ALA A N 1
ATOM 674 C CA . ALA A 1 83 ? 3.399 -1.045 -7.722 1.00 79.62 83 ALA A CA 1
ATOM 675 C C . ALA A 1 83 ? 1.868 -0.957 -7.872 1.00 79.62 83 ALA A C 1
ATOM 677 O O . ALA A 1 83 ? 1.182 -0.464 -6.973 1.00 79.62 83 ALA A O 1
ATOM 678 N N . GLU A 1 84 ? 1.312 -1.438 -8.987 1.00 82.94 84 GLU A N 1
ATOM 679 C CA . GLU A 1 84 ? -0.137 -1.462 -9.204 1.00 82.94 84 GLU A CA 1
ATOM 680 C C . GLU A 1 84 ? -0.828 -2.480 -8.292 1.00 82.94 84 GLU A C 1
ATOM 682 O O . GLU A 1 84 ? -1.876 -2.183 -7.715 1.00 82.94 84 GLU A O 1
ATOM 687 N N . TYR A 1 85 ? -0.216 -3.648 -8.094 1.00 86.88 85 TYR A N 1
ATOM 688 C CA . TYR A 1 85 ? -0.703 -4.638 -7.140 1.00 86.88 85 TYR A CA 1
ATOM 689 C C . TYR A 1 85 ? -0.771 -4.069 -5.716 1.00 86.88 85 TYR A C 1
ATOM 691 O O . TYR A 1 85 ? -1.814 -4.168 -5.063 1.00 86.88 85 TYR A O 1
ATOM 699 N N . ASP A 1 86 ? 0.287 -3.398 -5.254 1.00 82.50 86 ASP A N 1
ATOM 700 C CA . ASP A 1 86 ? 0.307 -2.755 -3.937 1.00 82.50 86 ASP A CA 1
ATOM 701 C C . ASP A 1 86 ? -0.766 -1.661 -3.812 1.00 82.50 86 ASP A C 1
ATOM 703 O O . ASP A 1 86 ? -1.432 -1.548 -2.778 1.00 82.50 86 ASP A O 1
ATOM 707 N N . ARG A 1 87 ? -1.006 -0.886 -4.880 1.00 83.62 87 ARG A N 1
ATOM 708 C CA . ARG A 1 87 ? -2.061 0.141 -4.925 1.00 83.62 87 ARG A CA 1
ATOM 709 C C . ARG A 1 87 ? -3.461 -0.459 -4.783 1.00 83.62 87 ARG A C 1
ATOM 711 O O . ARG A 1 87 ? -4.297 0.092 -4.055 1.00 83.62 87 ARG A O 1
ATOM 718 N N . LEU A 1 88 ? -3.734 -1.554 -5.491 1.00 84.88 88 LEU A N 1
ATOM 719 C CA . LEU A 1 88 ? -5.011 -2.265 -5.410 1.00 84.88 88 LEU A CA 1
ATOM 720 C C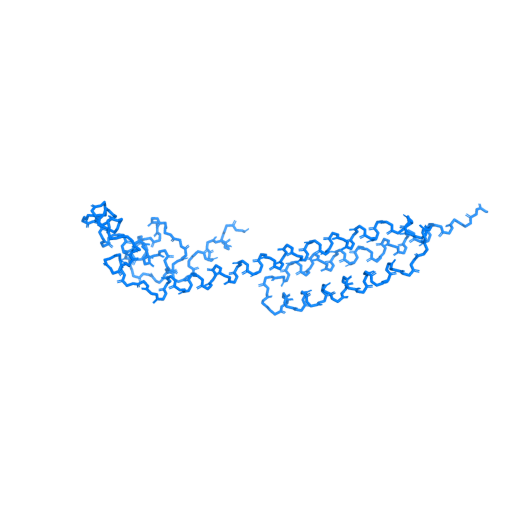 . LEU A 1 88 ? -5.210 -2.834 -4.008 1.00 84.88 88 LEU A C 1
ATOM 722 O O . LEU A 1 88 ? -6.214 -2.532 -3.366 1.00 84.88 88 LEU A O 1
ATOM 726 N N . LYS A 1 89 ? -4.193 -3.519 -3.478 1.00 85.00 89 LYS A N 1
ATOM 727 C CA . LYS A 1 89 ? -4.211 -4.064 -2.119 1.00 85.00 89 LYS A CA 1
ATOM 728 C C . LYS A 1 89 ? -4.481 -2.987 -1.068 1.00 85.00 89 LYS A C 1
ATOM 730 O O . LYS A 1 89 ? -5.305 -3.184 -0.182 1.00 85.00 89 LYS A O 1
ATOM 735 N N . PHE A 1 90 ? -3.844 -1.821 -1.186 1.00 82.12 90 PHE A N 1
ATOM 736 C CA . PHE A 1 90 ? -4.098 -0.695 -0.287 1.00 82.12 90 PHE A CA 1
ATOM 737 C C . PHE A 1 90 ? -5.544 -0.181 -0.378 1.00 82.12 90 PHE A C 1
ATOM 739 O O . PHE A 1 90 ? -6.137 0.207 0.630 1.00 82.12 90 PHE A O 1
ATOM 746 N N . THR A 1 91 ? -6.125 -0.175 -1.580 1.00 85.00 91 THR A N 1
ATOM 747 C CA . THR A 1 91 ? -7.515 0.247 -1.795 1.00 85.00 91 THR A CA 1
ATOM 748 C C . THR A 1 91 ? -8.493 -0.728 -1.145 1.00 85.00 91 THR A C 1
ATOM 750 O O . THR A 1 91 ? -9.397 -0.282 -0.437 1.00 85.00 91 THR A O 1
ATOM 753 N N . ASP A 1 92 ? -8.263 -2.030 -1.307 1.00 82.75 92 ASP A N 1
ATOM 754 C CA . ASP A 1 92 ? -9.082 -3.084 -0.705 1.00 82.75 92 ASP A CA 1
ATOM 755 C C . ASP A 1 92 ? -8.991 -3.055 0.820 1.00 82.75 92 ASP A C 1
ATOM 757 O O . ASP A 1 92 ? -10.018 -2.978 1.492 1.00 82.75 92 ASP A O 1
ATOM 761 N N . SER A 1 93 ? -7.778 -2.984 1.380 1.00 79.12 93 SER A N 1
ATOM 762 C CA . SER A 1 93 ? -7.589 -2.857 2.831 1.00 79.12 93 SER A CA 1
ATOM 763 C C . SER A 1 93 ? -8.257 -1.600 3.394 1.00 79.12 93 SER A C 1
ATOM 765 O O . SER A 1 93 ? -8.782 -1.619 4.505 1.00 79.12 93 SER A O 1
ATOM 767 N N . ARG A 1 94 ? -8.287 -0.496 2.636 1.00 82.00 94 ARG A N 1
ATOM 768 C CA . ARG A 1 94 ? -8.986 0.728 3.049 1.00 82.00 94 ARG A CA 1
ATOM 769 C C . ARG A 1 94 ? -10.507 0.573 3.002 1.00 82.00 94 ARG A C 1
ATOM 771 O O . ARG A 1 94 ? -11.186 1.094 3.886 1.00 82.00 94 ARG A O 1
ATOM 778 N N . ALA A 1 95 ? -11.042 -0.101 1.987 1.00 80.88 95 ALA A N 1
ATOM 779 C CA . ALA A 1 95 ? -12.470 -0.391 1.886 1.00 80.88 95 ALA A CA 1
ATOM 780 C C . ALA A 1 95 ? -12.922 -1.344 3.003 1.00 80.88 95 ALA A C 1
ATOM 782 O O . ALA A 1 95 ? -13.928 -1.085 3.665 1.00 80.88 95 ALA A O 1
ATOM 783 N N . GLU A 1 96 ? -12.132 -2.383 3.274 1.00 81.19 96 GLU A N 1
ATOM 784 C CA . GLU A 1 96 ? -12.338 -3.314 4.381 1.00 81.19 96 GLU A CA 1
ATOM 785 C C . GLU A 1 96 ? -12.303 -2.579 5.725 1.00 81.19 96 GLU A C 1
ATOM 787 O O . GLU A 1 96 ? -13.267 -2.652 6.487 1.00 81.19 96 GLU A O 1
ATOM 792 N N . ALA A 1 97 ? -11.273 -1.765 5.978 1.00 82.12 97 ALA A N 1
ATOM 793 C CA . ALA A 1 97 ? -11.192 -0.942 7.183 1.00 82.12 97 ALA A CA 1
ATOM 794 C C . ALA A 1 97 ? -12.410 -0.014 7.335 1.00 82.12 97 ALA A C 1
ATOM 796 O O . ALA A 1 97 ? -12.964 0.111 8.427 1.00 82.12 97 ALA A O 1
ATOM 797 N N . HIS A 1 98 ? -12.889 0.605 6.253 1.00 81.94 98 HIS A N 1
ATOM 798 C CA . HIS A 1 98 ? -14.102 1.425 6.294 1.00 81.94 98 HIS A CA 1
ATOM 799 C C . HIS A 1 98 ? -15.355 0.595 6.633 1.00 81.94 98 HIS A C 1
ATOM 801 O O . HIS A 1 98 ? -16.199 1.026 7.421 1.00 81.94 98 HIS A O 1
ATOM 807 N N . SER A 1 99 ? -15.482 -0.611 6.077 1.00 77.81 99 SER A N 1
ATOM 808 C CA . SER A 1 99 ? -16.601 -1.512 6.382 1.00 77.81 99 SER A CA 1
ATOM 809 C C . SER A 1 99 ? -16.595 -1.973 7.848 1.00 77.81 99 SER A C 1
ATOM 811 O O . SER A 1 99 ? -17.635 -1.949 8.503 1.00 77.81 99 SER A O 1
ATOM 813 N N . LEU A 1 100 ? -15.416 -2.284 8.400 1.00 77.19 100 LEU A N 1
ATOM 814 C CA . LEU A 1 100 ? -15.244 -2.707 9.792 1.00 77.19 100 LEU A CA 1
ATOM 815 C C . LEU A 1 100 ? -15.519 -1.567 10.780 1.00 77.19 100 LEU A C 1
ATOM 817 O O . LEU A 1 100 ? -16.113 -1.784 11.832 1.00 77.19 100 LEU A O 1
ATOM 821 N N . THR A 1 101 ? -15.110 -0.345 10.439 1.00 80.31 101 THR A N 1
ATOM 822 C CA . THR A 1 101 ? -15.268 0.829 11.313 1.00 80.31 101 THR A CA 1
ATOM 823 C C . THR A 1 101 ? -16.685 1.400 11.303 1.00 80.31 101 THR A C 1
ATOM 825 O O . THR A 1 101 ? -17.172 1.811 12.351 1.00 80.31 101 THR A O 1
ATOM 828 N N . SER A 1 102 ? -17.374 1.399 10.158 1.00 78.75 102 SER A N 1
ATOM 829 C CA . SER A 1 102 ? -18.740 1.943 10.044 1.00 78.75 102 SER A CA 1
ATOM 830 C C . SER A 1 102 ? -19.822 1.061 10.681 1.00 78.75 102 SER A C 1
ATOM 832 O O . SER A 1 102 ? -20.869 1.576 11.067 1.00 78.75 102 SER A O 1
ATOM 834 N N . GLY A 1 103 ? -19.577 -0.248 10.816 1.00 73.75 103 GLY A N 1
ATOM 835 C CA . GLY A 1 103 ? -20.528 -1.210 11.387 1.00 73.75 103 GLY A CA 1
ATOM 836 C C . GLY A 1 103 ? -20.294 -1.576 12.856 1.00 73.75 103 GLY A C 1
ATOM 837 O O . GLY A 1 103 ? -21.112 -2.291 13.441 1.00 73.75 103 GLY A O 1
ATOM 838 N N . PHE A 1 104 ? -19.196 -1.125 13.472 1.00 81.19 104 PHE A N 1
ATOM 839 C CA . PHE A 1 104 ? -18.875 -1.510 14.844 1.00 81.19 104 PHE A CA 1
ATOM 840 C C . PHE A 1 104 ? -19.786 -0.795 15.852 1.00 81.19 104 PHE A C 1
ATOM 842 O O . PHE A 1 104 ? -19.700 0.415 16.047 1.00 81.19 104 PHE A O 1
ATOM 849 N N . SER A 1 105 ? -20.649 -1.564 16.517 1.00 81.19 105 SER A N 1
ATOM 850 C CA . SER A 1 105 ? -21.563 -1.087 17.570 1.00 81.19 105 SER A CA 1
ATOM 851 C C . SER A 1 105 ? -21.257 -1.674 18.955 1.00 81.19 105 SER A C 1
ATOM 853 O O . SER A 1 105 ? -21.950 -1.357 19.920 1.00 81.19 105 SER A O 1
ATOM 855 N N . GLY A 1 106 ? -20.210 -2.498 19.053 1.00 84.00 106 GLY A N 1
ATOM 856 C CA . GLY A 1 106 ? -19.791 -3.194 20.267 1.00 84.00 106 GLY A CA 1
ATOM 857 C C . GLY A 1 106 ? -19.566 -4.687 20.032 1.00 84.00 106 GLY A C 1
ATOM 858 O O . GLY A 1 106 ? -20.065 -5.281 19.077 1.00 84.00 106 GLY A O 1
ATOM 859 N N . VAL A 1 107 ? -18.818 -5.321 20.927 1.00 86.69 107 VAL A N 1
ATOM 860 C CA . VAL A 1 107 ? -18.542 -6.764 20.890 1.00 86.69 107 VAL A CA 1
ATOM 861 C C . VAL A 1 107 ? -19.827 -7.576 21.076 1.00 86.69 107 VAL A C 1
ATOM 863 O O . VAL A 1 107 ? -20.003 -8.617 20.451 1.00 86.69 107 VAL A O 1
ATOM 866 N N . ALA A 1 108 ? -20.772 -7.082 21.882 1.00 85.25 108 ALA A N 1
ATOM 867 C CA . ALA A 1 108 ? -22.027 -7.783 22.157 1.00 85.25 108 ALA A CA 1
ATOM 868 C C . ALA A 1 108 ? -22.939 -7.930 20.920 1.00 85.25 108 ALA A C 1
ATOM 870 O O . ALA A 1 108 ? -23.701 -8.900 20.828 1.00 85.25 108 ALA A O 1
ATOM 871 N N . SER A 1 109 ? -22.858 -6.984 19.978 1.00 83.69 109 SER A N 1
ATOM 872 C CA . SER A 1 109 ? -23.621 -6.961 18.725 1.00 83.69 109 SER A CA 1
ATOM 873 C C . SER A 1 109 ? -22.884 -7.612 17.549 1.00 83.69 109 SER A C 1
ATOM 875 O O . SER A 1 109 ? -23.436 -7.668 16.448 1.00 83.69 109 SER A O 1
ATOM 877 N N . ALA A 1 110 ? -21.670 -8.134 17.762 1.00 83.44 110 ALA A N 1
ATOM 878 C CA . ALA A 1 110 ? -20.918 -8.831 16.729 1.00 83.44 110 ALA A CA 1
ATOM 879 C C . ALA A 1 110 ? -21.671 -10.087 16.256 1.00 83.44 110 ALA A C 1
ATOM 881 O O . ALA A 1 110 ? -22.075 -10.939 17.053 1.00 83.44 110 ALA A O 1
ATOM 882 N N . GLN A 1 111 ? -21.855 -10.200 14.940 1.00 83.44 111 GLN A N 1
ATOM 883 C CA . GLN A 1 111 ? -22.429 -11.387 14.314 1.00 83.44 111 GLN A CA 1
ATOM 884 C C . GLN A 1 111 ? -21.314 -12.376 13.973 1.00 83.44 111 GLN A C 1
ATOM 886 O O . GLN A 1 111 ? -20.312 -12.003 13.366 1.00 83.44 111 GLN A O 1
ATOM 891 N N . ALA A 1 112 ? -21.501 -13.641 14.341 1.00 85.19 112 ALA A N 1
ATOM 892 C CA . ALA A 1 112 ? -20.615 -14.731 13.955 1.00 85.19 112 ALA A CA 1
ATOM 893 C C . ALA A 1 112 ? -21.363 -15.695 13.036 1.00 85.19 112 ALA A C 1
ATOM 895 O O . ALA A 1 112 ? -22.559 -15.929 13.207 1.00 85.19 112 ALA A O 1
ATOM 896 N N . LYS A 1 113 ? -20.647 -16.289 12.077 1.00 90.19 113 LYS A N 1
ATOM 897 C CA . LYS A 1 113 ? -21.207 -17.337 11.212 1.00 90.19 113 LYS A CA 1
ATOM 898 C C . LYS A 1 113 ? -21.641 -18.570 12.017 1.00 90.19 113 LYS A C 1
ATOM 900 O O . LYS A 1 113 ? -22.597 -19.237 11.631 1.00 90.19 113 LYS A O 1
ATOM 905 N N . TYR A 1 114 ? -20.953 -18.850 13.124 1.00 93.19 114 TYR A N 1
ATOM 906 C CA . TYR A 1 114 ? -21.243 -19.953 14.034 1.00 93.19 114 TYR A CA 1
ATOM 907 C C . TYR A 1 114 ? -21.522 -19.400 15.431 1.00 93.19 114 TYR A C 1
ATOM 909 O O . TYR A 1 114 ? -20.695 -18.689 16.001 1.00 93.19 114 TYR A O 1
ATOM 917 N N . GLN A 1 115 ? -22.698 -19.717 15.974 1.00 90.81 115 GLN A N 1
ATOM 918 C CA . GLN A 1 115 ? -23.126 -19.210 17.278 1.00 90.81 115 GLN A CA 1
ATOM 919 C C . GLN A 1 115 ? -22.250 -19.760 18.418 1.00 90.81 115 GLN A C 1
ATOM 921 O O . GLN A 1 115 ? -21.912 -19.012 19.328 1.00 90.81 115 GLN A O 1
ATOM 926 N N . ASP A 1 116 ? -21.784 -21.007 18.309 1.00 93.81 116 ASP A N 1
ATOM 927 C CA . ASP A 1 116 ? -20.881 -21.621 19.292 1.00 93.81 116 ASP A CA 1
ATOM 928 C C . ASP A 1 116 ? -19.566 -20.843 19.454 1.00 93.81 116 ASP A C 1
ATOM 930 O O . ASP A 1 116 ? -19.075 -20.674 20.570 1.00 93.81 116 ASP A O 1
ATOM 934 N N . ASP A 1 117 ? -19.002 -20.333 18.353 1.00 91.44 117 ASP A N 1
ATOM 935 C CA . ASP A 1 117 ? -17.779 -19.525 18.399 1.00 91.44 117 ASP A CA 1
ATOM 936 C C . ASP A 1 117 ? -18.039 -18.187 19.093 1.00 91.44 117 ASP A C 1
ATOM 938 O O . ASP A 1 117 ? -17.226 -17.737 19.899 1.00 91.44 117 ASP A O 1
ATOM 942 N N . ARG A 1 118 ? -19.201 -17.570 18.838 1.00 90.62 118 ARG A N 1
ATOM 943 C CA . ARG A 1 118 ? -19.612 -16.345 19.533 1.00 90.62 118 ARG A CA 1
ATOM 944 C C . A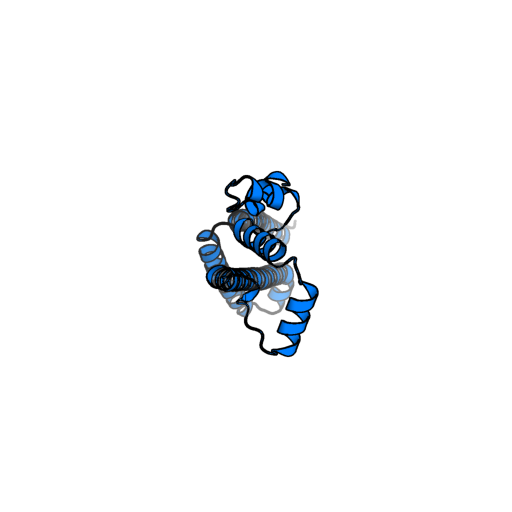RG A 1 118 ? -19.737 -16.580 21.031 1.00 90.62 118 ARG A C 1
ATOM 946 O O . ARG A 1 118 ? -19.223 -15.774 21.800 1.00 90.62 118 ARG A O 1
ATOM 953 N N . ASP A 1 119 ? -20.397 -17.653 21.443 1.00 91.56 119 ASP A N 1
ATOM 954 C CA . ASP A 1 119 ? -20.637 -17.926 22.858 1.00 91.56 119 ASP A CA 1
ATOM 955 C C . ASP A 1 119 ? -19.324 -18.238 23.590 1.00 91.56 119 ASP A C 1
ATOM 957 O O . ASP A 1 119 ? -19.112 -17.736 24.694 1.00 91.56 119 ASP A O 1
ATOM 961 N N . ARG A 1 120 ? -18.394 -18.964 22.950 1.00 92.62 120 ARG A N 1
ATOM 962 C CA . ARG A 1 120 ? -17.033 -19.180 23.476 1.00 92.62 120 ARG A CA 1
ATOM 963 C C . ARG A 1 120 ? -16.257 -17.874 23.618 1.00 92.62 120 ARG A C 1
ATOM 965 O O . ARG A 1 120 ? -15.728 -17.604 24.689 1.00 92.62 120 ARG A O 1
ATOM 972 N N . ILE A 1 121 ? -16.238 -17.038 22.579 1.00 91.00 121 ILE A N 1
ATOM 973 C CA . ILE A 1 121 ? -15.546 -15.740 22.615 1.00 91.00 121 ILE A CA 1
ATOM 974 C C . ILE A 1 121 ? -16.158 -14.831 23.690 1.00 91.00 121 ILE A C 1
ATOM 976 O O . ILE A 1 121 ? -15.432 -14.183 24.440 1.00 91.00 121 ILE A O 1
ATOM 980 N N . MET A 1 122 ? -17.487 -14.790 23.809 1.00 92.06 122 MET A N 1
ATOM 981 C CA . MET A 1 122 ? -18.163 -13.993 24.836 1.00 92.06 122 MET A CA 1
ATOM 982 C C . MET A 1 122 ? -17.901 -14.524 26.248 1.00 92.06 122 MET A C 1
ATOM 984 O O . MET A 1 122 ? -17.751 -13.722 27.170 1.00 92.06 122 MET A O 1
ATOM 988 N N . ALA A 1 123 ? -17.808 -15.844 26.424 1.00 92.62 123 ALA A N 1
ATOM 989 C CA . ALA A 1 123 ? -17.426 -16.455 27.692 1.00 92.62 123 ALA A CA 1
ATOM 990 C C . ALA A 1 123 ? -15.975 -16.114 28.075 1.00 92.62 123 ALA A C 1
ATOM 992 O O . ALA A 1 123 ? -15.734 -15.735 29.221 1.00 92.62 123 ALA A O 1
ATOM 993 N N . ASP A 1 124 ? -15.045 -16.164 27.116 1.00 93.00 124 ASP A N 1
ATOM 994 C CA . ASP A 1 124 ? -13.632 -15.816 27.323 1.00 93.00 124 ASP A CA 1
ATOM 995 C C . ASP A 1 124 ? -13.445 -14.333 27.672 1.00 93.00 124 ASP A C 1
ATOM 997 O O . ASP A 1 124 ? -12.628 -13.979 28.523 1.00 93.00 124 ASP A O 1
ATOM 1001 N N . ILE A 1 125 ? -14.221 -13.445 27.045 1.00 92.19 125 ILE A N 1
ATOM 1002 C CA . ILE A 1 125 ? -14.213 -12.012 27.369 1.00 92.19 125 ILE A CA 1
ATOM 1003 C C . ILE A 1 125 ? -14.836 -11.764 28.750 1.00 92.19 125 ILE A C 1
ATOM 1005 O O . ILE A 1 125 ? -14.359 -10.912 29.509 1.00 92.19 125 ILE A O 1
ATOM 1009 N N . GLY A 1 126 ? -15.907 -12.490 29.080 1.00 92.06 126 GLY A N 1
ATOM 1010 C CA . GLY A 1 126 ? -16.553 -12.484 30.388 1.00 92.06 126 GLY A CA 1
ATOM 1011 C C . GLY A 1 126 ? -16.884 -11.068 30.890 1.00 92.06 126 GLY A C 1
ATOM 1012 O O . GLY A 1 126 ? -17.622 -10.335 30.232 1.00 92.06 126 GLY A O 1
ATOM 1013 N N . PRO A 1 127 ? -16.361 -10.632 32.053 1.00 91.44 127 PRO A N 1
ATOM 1014 C CA . PRO A 1 127 ? -16.655 -9.309 32.612 1.00 91.44 127 PRO A CA 1
ATOM 1015 C C . PRO A 1 127 ? -15.931 -8.157 31.893 1.00 91.44 127 PRO A C 1
ATOM 1017 O O . PRO A 1 127 ? -16.228 -6.987 32.144 1.00 91.44 127 PRO A O 1
ATOM 1020 N N . HIS A 1 128 ? -14.984 -8.450 30.999 1.00 92.00 128 HIS A N 1
ATOM 1021 C CA . HIS A 1 128 ? -14.123 -7.448 30.372 1.00 92.00 128 HIS A CA 1
ATOM 1022 C C . HIS A 1 128 ? -14.700 -6.835 29.089 1.00 92.00 128 HIS A C 1
ATOM 1024 O O . HIS A 1 128 ? -14.002 -6.060 28.438 1.00 92.00 128 HIS A O 1
ATOM 1030 N N . VAL A 1 129 ? -15.971 -7.095 28.746 1.00 90.88 129 VAL A N 1
ATOM 1031 C CA . VAL A 1 129 ? -16.623 -6.594 27.513 1.00 90.88 129 VAL A CA 1
ATOM 1032 C C . VAL A 1 129 ? -16.389 -5.097 27.301 1.00 90.88 129 VAL A C 1
ATOM 1034 O O . VAL A 1 129 ? -15.912 -4.696 26.245 1.00 90.88 129 VAL A O 1
ATOM 1037 N N . LYS A 1 130 ? -16.605 -4.268 28.332 1.00 88.38 130 LYS A N 1
ATOM 1038 C CA . LYS A 1 130 ? -16.392 -2.811 28.238 1.00 88.38 130 LYS A CA 1
ATOM 1039 C C . LYS A 1 130 ? -14.937 -2.427 27.945 1.00 88.38 130 LYS A C 1
ATOM 1041 O O . LYS A 1 130 ? -14.690 -1.465 27.226 1.00 88.38 130 LYS A O 1
ATOM 1046 N N . ALA A 1 131 ? -13.974 -3.157 28.509 1.00 88.19 131 ALA A N 1
ATOM 1047 C CA . ALA A 1 131 ? -12.552 -2.900 28.287 1.00 88.19 131 ALA A CA 1
ATOM 1048 C C . 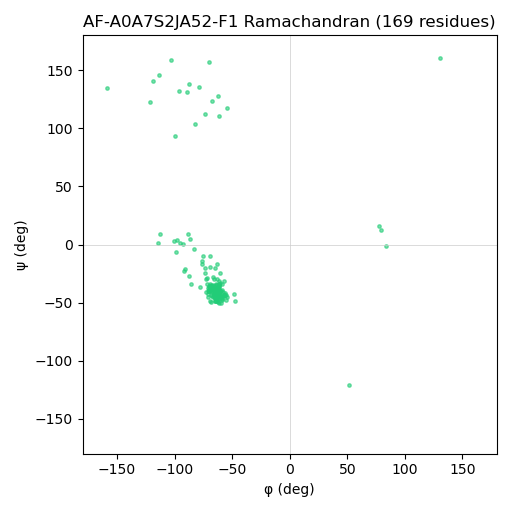ALA A 1 131 ? -12.117 -3.311 26.869 1.00 88.19 131 ALA A C 1
ATOM 1050 O O . ALA A 1 131 ? -11.267 -2.650 26.260 1.00 88.19 131 ALA A O 1
ATOM 1051 N N . VAL A 1 132 ? -12.723 -4.373 26.331 1.00 89.31 132 VAL A N 1
ATOM 1052 C CA . VAL A 1 132 ? -12.527 -4.802 24.943 1.00 89.31 132 VAL A CA 1
ATOM 1053 C C . VAL A 1 132 ? -13.149 -3.789 23.983 1.00 89.31 132 VAL A C 1
ATOM 1055 O O . VAL A 1 132 ? -12.444 -3.311 23.098 1.00 89.31 132 VAL A O 1
ATOM 1058 N N . ASP A 1 133 ? -14.398 -3.369 24.209 1.00 89.75 133 ASP A N 1
ATOM 1059 C CA . ASP A 1 133 ? -15.064 -2.322 23.419 1.00 89.75 133 ASP A CA 1
ATOM 1060 C C . ASP A 1 133 ? -14.237 -1.035 23.381 1.00 89.75 133 ASP A C 1
ATOM 1062 O O . ASP A 1 133 ? -14.019 -0.459 22.317 1.00 89.75 133 ASP A O 1
ATOM 1066 N N . GLN A 1 134 ? -13.708 -0.610 24.531 1.00 87.06 134 GLN A N 1
ATOM 1067 C CA . GLN A 1 134 ? -12.851 0.567 24.609 1.00 87.06 134 GLN A CA 1
ATOM 1068 C C . GLN A 1 134 ? -11.539 0.383 23.836 1.00 87.06 134 GLN A C 1
ATOM 1070 O O . GLN A 1 134 ? -11.091 1.303 23.154 1.00 87.06 134 GLN A O 1
ATOM 1075 N N . SER A 1 135 ? -10.922 -0.798 23.912 1.00 87.44 135 SER A N 1
ATOM 1076 C CA . SER A 1 135 ? -9.699 -1.091 23.155 1.00 87.44 135 SER A CA 1
ATOM 1077 C C . SER A 1 135 ? -9.953 -1.086 21.646 1.00 87.44 135 SER A C 1
ATOM 1079 O O . SER A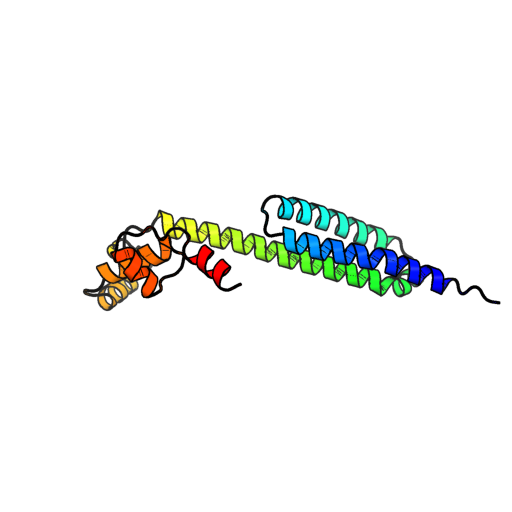 1 135 ? -9.134 -0.555 20.898 1.00 87.44 135 SER A O 1
ATOM 1081 N N . ILE A 1 136 ? -11.097 -1.614 21.199 1.00 86.56 136 ILE A N 1
ATOM 1082 C CA . ILE A 1 136 ? -11.501 -1.595 19.789 1.00 86.56 136 ILE A CA 1
ATOM 1083 C C . ILE A 1 136 ? -11.821 -0.166 19.342 1.00 86.56 136 ILE A C 1
ATOM 1085 O O . ILE A 1 136 ? -11.347 0.253 18.292 1.00 86.56 136 ILE A O 1
ATOM 1089 N N . ALA A 1 137 ? -12.539 0.621 20.146 1.00 84.88 137 ALA A N 1
ATOM 1090 C CA . ALA A 1 137 ? -12.816 2.023 19.837 1.00 84.88 137 ALA A CA 1
ATOM 1091 C C . ALA A 1 137 ? -11.521 2.836 19.663 1.00 84.88 137 ALA A C 1
ATOM 1093 O O . ALA A 1 137 ? -11.404 3.631 18.731 1.00 84.88 137 ALA A O 1
ATOM 1094 N N . VAL A 1 138 ? -10.521 2.589 20.516 1.00 84.94 138 VAL A N 1
ATOM 1095 C CA . VAL A 1 138 ? -9.187 3.187 20.379 1.00 84.94 138 VAL A CA 1
ATOM 1096 C C . VAL A 1 138 ? -8.504 2.706 19.107 1.00 84.94 138 VAL A C 1
ATOM 1098 O O . VAL A 1 138 ? -8.036 3.544 18.349 1.00 84.94 138 VAL A O 1
ATOM 1101 N N . LEU A 1 139 ? -8.492 1.396 18.835 1.00 84.56 139 LEU A N 1
ATOM 1102 C CA . LEU A 1 139 ? -7.918 0.826 17.611 1.00 84.56 139 LEU A CA 1
ATOM 1103 C C . LEU A 1 139 ? -8.529 1.448 16.347 1.00 84.56 139 LEU A C 1
ATOM 1105 O O . LEU A 1 139 ? -7.794 1.789 15.426 1.00 84.56 139 LEU A O 1
ATOM 1109 N N . ILE A 1 140 ? -9.850 1.629 16.324 1.00 83.44 140 ILE A N 1
ATOM 1110 C CA . ILE A 1 140 ? -10.588 2.259 15.224 1.00 83.44 140 ILE A CA 1
ATOM 1111 C C . ILE A 1 140 ? -10.199 3.735 15.075 1.00 83.44 140 ILE A C 1
ATOM 1113 O O . ILE A 1 140 ? -9.948 4.192 13.962 1.00 83.44 140 ILE A O 1
ATOM 1117 N N . ALA A 1 141 ? -10.142 4.486 16.178 1.00 79.94 141 ALA A N 1
ATOM 1118 C CA . ALA A 1 141 ? -9.870 5.921 16.146 1.00 79.94 141 ALA A CA 1
ATOM 1119 C C . ALA A 1 141 ? -8.415 6.239 15.766 1.00 79.94 141 ALA A C 1
ATOM 1121 O O . ALA A 1 141 ? -8.157 7.123 14.948 1.00 79.94 141 ALA A O 1
ATOM 1122 N N . SER A 1 142 ? -7.461 5.523 16.358 1.00 79.94 142 SER A N 1
ATOM 1123 C CA . SER A 1 142 ? -6.037 5.793 16.183 1.00 79.94 142 SER A CA 1
ATOM 1124 C C . SER A 1 142 ? -5.404 4.997 15.047 1.00 79.94 142 SER A C 1
ATOM 1126 O O . SER A 1 142 ? -4.357 5.417 14.570 1.00 79.94 142 SER A O 1
ATOM 1128 N N . GLY A 1 143 ? -5.987 3.864 14.638 1.00 75.88 143 GLY A N 1
ATOM 1129 C CA . GLY A 1 143 ? -5.364 2.861 13.767 1.00 75.88 143 GLY A CA 1
ATOM 1130 C C . GLY A 1 143 ? -4.464 1.856 14.504 1.00 75.88 143 GLY A C 1
ATOM 1131 O O . GLY A 1 143 ? -3.895 0.973 13.868 1.00 75.88 143 GLY A O 1
ATOM 1132 N N . MET A 1 144 ? -4.306 1.975 15.831 1.00 77.62 144 MET A N 1
ATOM 1133 C CA . MET A 1 144 ? -3.475 1.087 16.661 1.00 77.62 144 MET A CA 1
ATOM 1134 C C . MET A 1 144 ? -3.881 1.117 18.148 1.00 77.62 144 MET A C 1
ATOM 1136 O O . MET A 1 144 ? -4.027 2.175 18.755 1.00 77.62 144 MET A O 1
ATOM 1140 N N . SER A 1 145 ? -3.985 -0.037 18.807 1.00 76.94 145 SER A N 1
ATOM 1141 C CA . SER A 1 145 ? -4.288 -0.090 20.247 1.00 76.94 145 SER A CA 1
ATOM 1142 C C . SER A 1 145 ? -3.012 -0.304 21.061 1.00 76.94 145 SER A C 1
ATOM 1144 O O . SER A 1 145 ? -2.609 -1.437 21.310 1.00 76.94 145 SER A O 1
ATOM 1146 N N . THR A 1 146 ? -2.388 0.784 21.518 1.00 80.44 146 THR A N 1
ATOM 1147 C CA . THR A 1 146 ? -1.317 0.727 22.530 1.00 80.44 146 THR A CA 1
ATOM 1148 C C . THR A 1 146 ? -1.838 1.155 23.896 1.00 80.44 146 THR A C 1
ATOM 1150 O O . THR A 1 146 ? -2.847 1.853 23.997 1.00 80.44 146 THR A O 1
ATOM 1153 N N . GLN A 1 147 ? -1.153 0.749 24.970 1.00 79.44 147 GLN A N 1
ATOM 1154 C CA . GLN A 1 147 ? -1.537 1.129 26.332 1.00 79.44 147 GLN A CA 1
ATOM 1155 C C . GLN A 1 147 ? -1.626 2.654 26.503 1.00 79.44 147 GLN A C 1
ATOM 1157 O O . GLN A 1 147 ? -2.655 3.141 26.961 1.00 79.44 147 GLN A O 1
ATOM 1162 N N . GLY A 1 148 ? -0.619 3.402 26.039 1.00 80.62 148 GLY A N 1
ATOM 1163 C CA . GLY A 1 148 ? -0.618 4.865 26.132 1.00 80.62 148 GLY A CA 1
ATOM 1164 C C . GLY A 1 148 ? -1.784 5.521 25.386 1.00 80.62 148 GLY A C 1
ATOM 1165 O O . GLY A 1 148 ? -2.414 6.428 25.916 1.00 80.62 148 GLY A O 1
ATOM 1166 N N . LEU A 1 149 ? -2.149 5.027 24.196 1.00 79.94 149 LEU A N 1
ATOM 1167 C CA . LEU A 1 149 ? -3.306 5.561 23.465 1.00 79.94 149 LEU A CA 1
ATOM 1168 C C . LEU A 1 149 ? -4.624 5.277 24.190 1.00 79.94 149 LEU A C 1
ATOM 1170 O O . LEU A 1 149 ? -5.499 6.136 24.204 1.00 79.94 149 LEU A O 1
ATOM 1174 N N . ARG A 1 150 ? -4.758 4.120 24.848 1.00 80.25 150 ARG A N 1
ATOM 1175 C CA . ARG A 1 150 ? -5.944 3.812 25.662 1.00 80.25 150 ARG A CA 1
ATOM 1176 C C . ARG A 1 150 ? -6.073 4.735 26.873 1.00 80.25 150 ARG A C 1
ATOM 1178 O O . ARG A 1 150 ? -7.169 5.216 27.144 1.00 80.25 150 ARG A O 1
ATOM 1185 N N . GLU A 1 151 ? -4.967 5.036 27.550 1.00 83.25 151 GLU A N 1
ATOM 1186 C CA . GLU A 1 151 ? -4.935 5.993 28.666 1.00 83.25 151 GLU A CA 1
ATOM 1187 C C . G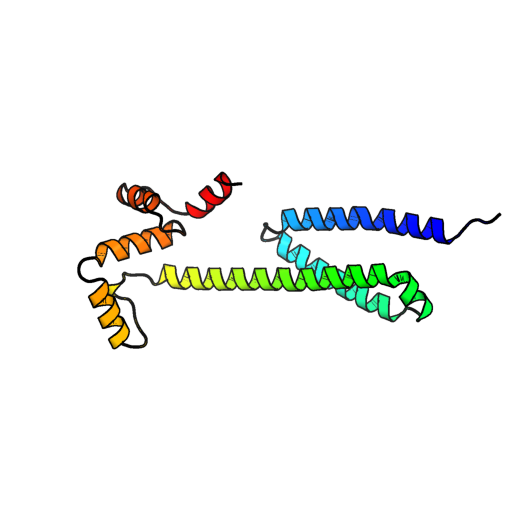LU A 1 151 ? -5.279 7.420 28.211 1.00 83.25 151 GLU A C 1
ATOM 1189 O O . GLU A 1 151 ? -5.993 8.145 28.903 1.00 83.25 151 GLU A O 1
ATOM 1194 N N . VAL A 1 152 ? -4.816 7.822 27.025 1.00 82.44 152 VAL A N 1
ATOM 1195 C CA . VAL A 1 152 ? -5.126 9.132 26.431 1.00 82.44 152 VAL A CA 1
ATOM 1196 C C . VAL A 1 152 ? -6.602 9.219 26.011 1.00 82.44 152 VAL A C 1
ATOM 1198 O O . VAL A 1 152 ? -7.255 10.222 26.303 1.00 82.44 152 VAL A O 1
ATOM 1201 N N . ALA A 1 153 ? -7.173 8.152 25.442 1.00 83.00 153 ALA A N 1
ATOM 1202 C CA . ALA A 1 153 ? -8.610 8.068 25.150 1.00 83.00 153 ALA A CA 1
ATOM 1203 C C . ALA A 1 153 ? -9.475 8.171 26.412 1.00 83.00 153 ALA A C 1
ATOM 1205 O O . ALA A 1 153 ? -10.505 8.843 26.403 1.00 83.00 153 ALA A O 1
ATOM 1206 N N . GLN A 1 154 ? -9.059 7.536 27.515 1.00 82.50 154 GLN A N 1
ATOM 1207 C CA . GLN A 1 154 ? -9.759 7.630 28.804 1.00 82.50 154 GLN A CA 1
ATOM 1208 C C . GLN A 1 154 ? -9.833 9.065 29.338 1.00 82.50 154 GLN A C 1
ATOM 1210 O O . GLN A 1 154 ? -10.751 9.392 30.085 1.00 82.50 154 GLN A O 1
ATOM 1215 N N . ARG A 1 155 ? -8.900 9.933 28.931 1.00 86.25 155 ARG A N 1
ATOM 1216 C CA . ARG A 1 155 ? -8.883 11.359 29.284 1.00 86.25 155 ARG A CA 1
ATOM 1217 C C . ARG A 1 155 ? -9.707 12.232 28.329 1.00 86.25 155 ARG A C 1
ATOM 1219 O O . ARG A 1 155 ? -9.697 13.449 28.479 1.00 86.25 155 ARG A O 1
ATOM 1226 N N . GLY A 1 156 ? -10.414 11.637 27.364 1.00 81.69 156 GLY A N 1
ATOM 1227 C CA . GLY A 1 156 ? -11.284 12.349 26.421 1.00 81.69 156 GLY A CA 1
ATOM 1228 C C . GLY A 1 156 ? -10.548 13.060 25.282 1.00 81.69 156 GLY A C 1
ATOM 1229 O O . GLY A 1 156 ? -11.127 13.924 24.631 1.00 81.69 156 GLY A O 1
ATOM 1230 N N . VAL A 1 157 ? -9.279 12.724 25.042 1.00 81.31 157 VAL A N 1
ATOM 1231 C CA . VAL A 1 157 ? -8.491 13.299 23.944 1.00 81.31 157 VAL A CA 1
ATOM 1232 C C . VAL A 1 157 ? -8.876 12.627 22.625 1.00 81.31 157 VAL A C 1
ATOM 1234 O O . VAL A 1 157 ? -8.985 11.401 22.562 1.00 81.31 157 VAL A O 1
ATOM 1237 N N . ASP A 1 158 ? -9.063 13.421 21.567 1.00 79.69 158 ASP A N 1
ATOM 1238 C CA . ASP A 1 158 ? -9.329 12.896 20.226 1.00 79.69 158 ASP A CA 1
ATOM 1239 C C . ASP A 1 158 ? -8.089 12.167 19.686 1.00 79.69 158 ASP A C 1
ATOM 1241 O O . ASP A 1 158 ? -6.995 12.726 19.618 1.00 79.69 158 ASP A O 1
ATOM 1245 N N . LEU A 1 159 ? -8.266 10.896 19.324 1.00 77.81 159 LEU A N 1
ATOM 1246 C CA . LEU A 1 159 ? -7.200 10.016 18.843 1.00 77.81 159 LEU A CA 1
ATOM 1247 C C . LEU A 1 159 ? -7.175 9.871 17.319 1.00 77.81 159 LEU A C 1
ATOM 1249 O O . LEU A 1 159 ? -6.366 9.095 16.801 1.00 77.81 159 LEU A O 1
ATOM 1253 N N . LYS A 1 160 ? -8.048 10.580 16.593 1.00 78.81 160 LYS A N 1
ATOM 1254 C CA . LYS A 1 160 ? -8.125 10.494 15.131 1.00 78.81 160 LYS A CA 1
ATOM 1255 C C . LYS A 1 160 ? -6.768 10.761 14.480 1.00 78.81 160 LYS A C 1
ATOM 1257 O O . LYS A 1 160 ? -6.219 11.853 14.572 1.00 78.81 160 LYS A O 1
ATOM 1262 N N . GLY A 1 161 ? -6.246 9.753 13.779 1.00 66.50 161 GLY A N 1
ATOM 1263 C CA . GLY A 1 161 ? -4.996 9.865 13.019 1.00 66.50 161 GLY A CA 1
ATOM 1264 C C . GLY A 1 161 ? -3.712 9.759 13.851 1.00 66.50 161 GLY A C 1
ATOM 1265 O O . GLY A 1 161 ? -2.630 10.030 13.327 1.00 66.50 161 GLY A O 1
ATOM 1266 N N . ALA A 1 162 ? -3.792 9.332 15.116 1.00 70.75 162 ALA A N 1
ATOM 1267 C CA . ALA A 1 162 ? -2.616 9.206 15.980 1.00 70.75 162 ALA A CA 1
ATOM 1268 C C . ALA A 1 162 ? -1.557 8.214 15.444 1.00 70.75 162 ALA A C 1
ATOM 1270 O O . ALA A 1 162 ? -0.362 8.470 15.597 1.00 70.75 162 ALA A O 1
ATOM 1271 N N . ALA A 1 163 ? -1.945 7.126 14.759 1.00 62.31 163 ALA A N 1
ATOM 1272 C CA . ALA A 1 163 ? -0.972 6.233 14.112 1.00 62.31 163 ALA A CA 1
ATOM 1273 C C . ALA A 1 163 ? -0.191 6.931 12.990 1.00 62.31 163 ALA A C 1
ATOM 1275 O O . ALA A 1 163 ? 1.010 6.713 12.848 1.00 62.31 163 ALA A O 1
ATOM 1276 N N . THR A 1 164 ? -0.845 7.800 12.213 1.00 60.09 164 THR A N 1
ATOM 1277 C CA . THR A 1 164 ? -0.198 8.534 11.116 1.00 60.09 164 THR A CA 1
ATOM 1278 C C . THR A 1 164 ? 0.854 9.510 11.643 1.00 60.09 164 THR A C 1
ATOM 1280 O O . THR A 1 164 ? 1.923 9.632 11.054 1.00 60.09 164 THR A O 1
ATOM 1283 N N . GLN A 1 165 ? 0.590 10.157 12.782 1.00 58.56 165 GLN A N 1
ATOM 1284 C CA . GLN A 1 165 ? 1.531 11.096 13.399 1.00 58.56 165 GLN A CA 1
ATOM 1285 C C . GLN A 1 165 ? 2.766 10.406 13.984 1.00 58.56 165 GLN A C 1
ATOM 1287 O O . GLN A 1 165 ? 3.861 10.952 13.896 1.00 58.56 165 GLN A O 1
ATOM 1292 N N . ARG A 1 166 ? 2.621 9.199 14.546 1.00 54.22 166 ARG A N 1
ATOM 1293 C CA . ARG A 1 166 ? 3.763 8.461 15.103 1.00 54.22 166 ARG A CA 1
ATOM 1294 C C . ARG A 1 166 ? 4.714 7.952 14.024 1.00 54.22 166 ARG A C 1
ATOM 1296 O O . ARG A 1 166 ? 5.919 8.070 14.189 1.00 54.22 166 ARG A O 1
ATOM 1303 N N . ILE A 1 167 ? 4.183 7.473 12.899 1.00 53.84 167 ILE A N 1
ATOM 1304 C CA . ILE A 1 167 ? 5.015 7.065 11.758 1.00 53.84 167 ILE A CA 1
ATOM 1305 C C . ILE A 1 167 ? 5.829 8.257 11.225 1.00 53.84 167 ILE A C 1
ATOM 1307 O O . ILE A 1 167 ? 6.968 8.068 10.832 1.00 53.84 167 ILE A O 1
ATOM 1311 N N . MET A 1 168 ? 5.299 9.485 11.264 1.00 43.53 168 MET A N 1
ATOM 1312 C CA . MET A 1 168 ? 6.063 10.689 10.894 1.00 43.53 168 MET A CA 1
ATOM 1313 C C . MET A 1 168 ? 7.063 11.161 11.962 1.00 43.53 168 MET A C 1
ATOM 1315 O O . MET A 1 168 ? 7.917 11.975 11.641 1.00 43.53 168 MET A O 1
ATOM 1319 N N . ALA A 1 169 ? 6.949 10.707 13.214 1.00 49.06 169 ALA A N 1
ATOM 1320 C CA . ALA A 1 169 ? 7.880 11.055 14.292 1.00 49.06 169 ALA A CA 1
ATOM 1321 C C . ALA A 1 169 ? 9.057 10.067 14.412 1.00 49.06 169 ALA A C 1
ATOM 1323 O O . ALA A 1 169 ? 10.081 10.417 14.991 1.00 49.06 169 ALA A O 1
ATOM 1324 N N . ASP A 1 170 ? 8.893 8.853 13.876 1.00 45.03 170 ASP A N 1
ATOM 1325 C CA . ASP A 1 170 ? 9.899 7.783 13.878 1.00 45.03 170 ASP A CA 1
ATOM 1326 C C . ASP A 1 170 ? 10.693 7.698 12.543 1.00 45.03 170 ASP A C 1
ATOM 1328 O O . ASP A 1 170 ? 11.528 6.804 12.386 1.00 45.03 170 ASP A O 1
ATOM 1332 N N . ILE A 1 171 ? 10.446 8.614 11.591 1.00 39.34 171 ILE A N 1
ATOM 1333 C CA . ILE A 1 171 ? 11.216 8.818 10.341 1.00 39.34 171 ILE A CA 1
ATOM 1334 C C . ILE A 1 171 ? 12.023 10.110 10.469 1.00 39.34 171 ILE A C 1
ATOM 1336 O O . ILE A 1 171 ? 13.217 10.092 10.093 1.00 39.34 171 ILE A O 1
#

Secondary structure (DSSP, 8-state):
----HHHHHHHHHHHHHHHHHHHHHHHHHHTTSHHHHHHHHHHHHHHHHHHHHHHTT--HHHHHHTHHHHHHHHHHHHHHHHHHHHHHHHHHHHHHHHHHHHS---GGG---SSHHHHHHHHHHHGGGHHHHHHHHHHHHHHSS--HHHHHHHHTT---TTHHHHHHHH--

Radius of gyration: 26.94 Å; Cα contacts (8 Å, |Δi|>4): 64; chains: 1; bounding box: 67×35×70 Å

Sequence (171 aa):
GLWNPTAGFDFVRLVYFIPLMALFALLWIFQNWRLTSLVINSSGVFSSSFALVSTTTWEKADLLLNLPFVYSWGMCFVFWIAAEYDRLKFTDSRAEAHSLTSGFSGVASAQAKYQDDRDRIMADIGPHVKAVDQSIAVLIASGMSTQGLREVAQRGVDLKGAATQRIMADI

Solvent-accessible surface area (backbone atoms only — not comparable to full-atom values): 9875 Å² total; per-residue (Å²): 137,75,89,59,73,63,62,59,52,55,50,56,50,52,64,56,47,55,59,51,52,52,48,50,55,50,50,59,71,45,45,83,37,83,68,49,38,55,55,51,52,53,50,49,53,54,53,52,52,52,50,56,59,61,60,72,76,54,55,79,74,55,47,68,80,39,42,70,59,54,50,52,52,53,52,53,51,53,51,50,53,53,53,51,50,52,52,51,51,53,51,50,54,49,51,50,51,49,56,58,58,76,68,65,83,45,73,88,73,60,85,56,100,46,66,69,59,46,53,50,52,50,58,74,45,51,92,44,50,68,61,51,39,51,45,50,53,37,24,66,40,17,71,50,72,47,71,69,55,49,58,44,45,75,71,71,49,87,42,74,52,48,48,62,54,50,60,66,72,78,108

Organism: NCBI:txid1333877

Mean predicted aligned error: 12.32 Å